Protein AF-A0A450UQI9-F1 (afdb_monomer_lite)

Foldseek 3Di:
DFDAKDKDDDPPPCVPDVAGWIWIDGDPWIWIAGPPPRDTPDTDDDDD

InterPro domains:
  IPR025427 Protein of unknown function DUF4160 [PF13711] (4-47)

Radius of gyration: 11.06 Å; chains: 1; bounding box: 31×21×25 Å

Structure (mmCIF, N/CA/C/O backbone):
data_AF-A0A450UQI9-F1
#
_entry.id   AF-A0A450UQI9-F1
#
loop_
_atom_site.group_PDB
_atom_site.id
_atom_site.type_symbol
_atom_site.label_atom_id
_atom_site.label_alt_id
_atom_site.label_comp_id
_atom_site.label_asym_id
_atom_site.label_entity_id
_atom_site.label_seq_id
_atom_site.pdbx_PDB_ins_code
_atom_site.Cartn_x
_atom_site.Cartn_y
_atom_site.Cartn_z
_atom_site.occupancy
_atom_site.B_iso_or_equiv
_atom_site.auth_seq_id
_atom_site.auth_comp_id
_atom_site.auth_asym_id
_atom_site.auth_atom_id
_atom_site.pdbx_PDB_model_num
ATOM 1 N N . MET A 1 1 ? -8.122 12.287 14.175 1.00 65.69 1 MET A N 1
ATOM 2 C CA . MET A 1 1 ? -8.814 12.821 12.981 1.00 65.69 1 MET A CA 1
ATOM 3 C C . MET A 1 1 ? -8.914 11.676 11.984 1.00 65.69 1 MET A C 1
ATOM 5 O O . MET A 1 1 ? -7.900 11.035 11.746 1.00 65.69 1 MET A O 1
ATOM 9 N N . PHE A 1 2 ? -10.120 11.315 11.535 1.00 61.66 2 PHE A N 1
ATOM 10 C CA . PHE A 1 2 ? -10.333 10.183 10.624 1.00 61.66 2 PHE A CA 1
ATOM 11 C C . PHE A 1 2 ? -10.186 10.666 9.181 1.00 61.66 2 PHE A C 1
ATOM 13 O O . PHE A 1 2 ? -10.918 11.561 8.765 1.00 61.66 2 PHE A O 1
ATOM 20 N N . TYR A 1 3 ? -9.237 10.092 8.443 1.00 69.94 3 TYR A N 1
ATOM 21 C CA . TYR A 1 3 ? -8.927 10.486 7.063 1.00 69.94 3 TYR A CA 1
ATOM 22 C C . TYR A 1 3 ? -9.390 9.456 6.023 1.00 69.94 3 TYR A C 1
ATOM 24 O O . TYR A 1 3 ? -9.093 9.610 4.844 1.00 69.94 3 TYR A O 1
ATOM 32 N N . GLY A 1 4 ? -10.099 8.400 6.438 1.00 88.44 4 GLY A N 1
ATOM 33 C CA . GLY A 1 4 ? -10.364 7.259 5.566 1.00 88.44 4 GLY A CA 1
ATOM 34 C C . GLY A 1 4 ? -9.063 6.539 5.207 1.00 88.44 4 GLY A C 1
ATOM 35 O O . GLY A 1 4 ? -8.298 6.171 6.098 1.00 88.44 4 GLY A O 1
ATOM 36 N N . LEU A 1 5 ? -8.826 6.341 3.911 1.00 93.56 5 LEU A N 1
ATOM 37 C CA . LEU A 1 5 ? -7.599 5.742 3.390 1.00 93.56 5 LEU A CA 1
ATOM 38 C C . LEU A 1 5 ? -6.578 6.828 3.056 1.00 93.56 5 LEU A C 1
ATOM 40 O O . LEU A 1 5 ? -6.884 7.763 2.319 1.00 93.56 5 LEU A O 1
ATOM 44 N N . ILE A 1 6 ? -5.347 6.665 3.537 1.00 94.12 6 ILE A N 1
ATOM 45 C CA . ILE A 1 6 ? -4.222 7.506 3.124 1.00 94.12 6 ILE A CA 1
ATOM 46 C C . ILE A 1 6 ? -3.293 6.677 2.242 1.00 94.12 6 ILE A C 1
ATOM 48 O O . ILE A 1 6 ? -2.829 5.617 2.662 1.00 94.12 6 ILE A O 1
ATOM 52 N N . ILE A 1 7 ? -3.027 7.164 1.029 1.00 94.56 7 ILE A N 1
ATOM 53 C CA . ILE A 1 7 ? -2.191 6.484 0.035 1.00 94.56 7 ILE A CA 1
ATOM 54 C C . ILE A 1 7 ? -0.850 7.213 -0.084 1.00 94.56 7 ILE A C 1
ATOM 56 O O . ILE A 1 7 ? -0.815 8.411 -0.366 1.00 94.56 7 ILE A O 1
ATOM 60 N N . TYR A 1 8 ? 0.250 6.480 0.092 1.00 91.81 8 TYR A N 1
ATOM 61 C CA . TYR A 1 8 ? 1.614 6.982 -0.065 1.00 91.81 8 TYR A CA 1
ATOM 62 C C . TYR A 1 8 ? 2.350 6.243 -1.186 1.00 91.81 8 TYR A C 1
ATOM 64 O O . TYR A 1 8 ? 2.273 5.018 -1.303 1.00 91.81 8 TYR A O 1
ATOM 72 N N . MET A 1 9 ? 3.125 6.996 -1.970 1.00 89.81 9 MET A N 1
ATOM 73 C CA . MET A 1 9 ? 4.127 6.475 -2.902 1.00 89.81 9 MET A CA 1
ATOM 74 C C . MET A 1 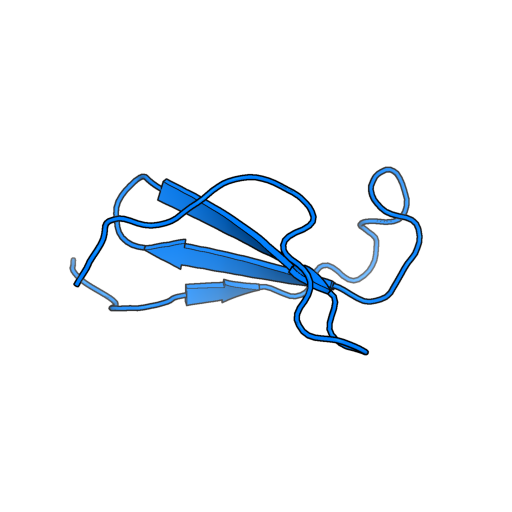9 ? 5.493 7.034 -2.519 1.00 89.81 9 MET A C 1
ATOM 76 O O . MET A 1 9 ? 5.700 8.248 -2.526 1.00 89.81 9 MET A O 1
ATOM 80 N N . TYR A 1 10 ? 6.436 6.159 -2.184 1.00 85.06 10 TYR A N 1
ATOM 81 C CA . TYR A 1 10 ? 7.781 6.562 -1.789 1.00 85.06 10 TYR A CA 1
ATOM 82 C C . TYR A 1 10 ? 8.736 6.496 -2.984 1.00 85.06 10 TYR A C 1
ATOM 84 O O . TYR A 1 10 ? 8.986 5.436 -3.547 1.00 85.06 10 TYR A O 1
ATOM 92 N N . PHE A 1 11 ? 9.345 7.631 -3.339 1.00 75.75 11 PHE A N 1
ATOM 93 C CA . PHE A 1 11 ? 10.259 7.759 -4.487 1.00 75.75 11 PHE A CA 1
ATOM 94 C C . PHE A 1 11 ? 11.566 6.937 -4.356 1.00 75.75 11 PHE A C 1
ATOM 96 O O . PHE A 1 11 ? 12.327 6.816 -5.314 1.00 75.75 11 PHE A O 1
ATOM 103 N N . ARG A 1 12 ? 11.853 6.359 -3.178 1.00 74.12 12 ARG A N 1
ATOM 104 C CA . ARG A 1 12 ? 13.049 5.536 -2.907 1.00 74.12 12 ARG A CA 1
ATOM 105 C C . ARG A 1 12 ? 12.789 4.350 -1.970 1.00 74.12 12 ARG A C 1
ATOM 107 O O . ARG A 1 12 ? 13.706 3.931 -1.266 1.00 74.12 12 ARG A O 1
ATOM 114 N N . ASP A 1 13 ? 11.586 3.778 -1.973 1.00 72.88 13 ASP A N 1
ATOM 115 C CA . ASP A 1 13 ? 11.381 2.478 -1.318 1.00 72.88 13 ASP A CA 1
ATOM 116 C C . ASP A 1 13 ? 11.806 1.326 -2.240 1.00 72.88 13 ASP A C 1
ATOM 118 O O . ASP A 1 13 ? 11.015 0.572 -2.795 1.00 72.88 13 ASP A O 1
ATOM 122 N N . ASN A 1 14 ? 13.111 1.258 -2.490 1.00 67.00 14 ASN A N 1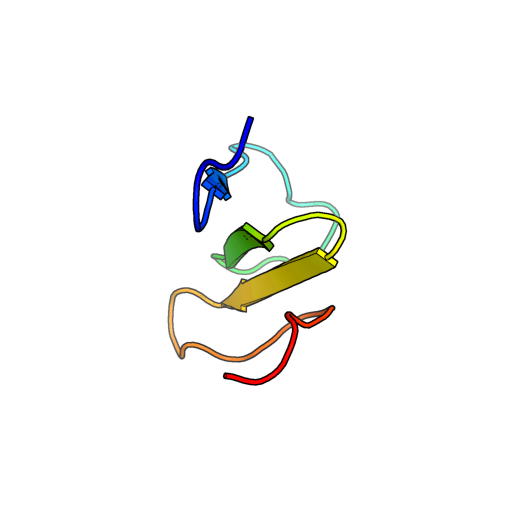
ATOM 123 C CA . ASN A 1 14 ? 13.748 0.238 -3.322 1.00 67.00 14 ASN A CA 1
ATOM 124 C C . ASN A 1 14 ? 14.478 -0.826 -2.486 1.00 67.00 14 ASN A C 1
ATOM 126 O O . ASN A 1 14 ? 15.090 -1.745 -3.039 1.00 67.00 14 ASN A O 1
ATOM 130 N N . ARG A 1 15 ? 14.424 -0.704 -1.153 1.00 66.12 15 ARG A N 1
ATOM 131 C CA . ARG A 1 15 ? 14.968 -1.696 -0.219 1.00 66.12 15 ARG A CA 1
ATOM 132 C C . ARG A 1 15 ? 13.976 -2.824 0.045 1.00 66.12 15 ARG A C 1
ATOM 134 O O . ARG A 1 15 ? 14.419 -3.933 0.333 1.00 66.12 15 ARG A O 1
ATOM 141 N N . GLN A 1 16 ? 12.674 -2.568 -0.088 1.00 66.06 16 GLN A N 1
ATOM 142 C CA . GLN A 1 16 ? 11.623 -3.576 0.019 1.00 66.06 16 GLN A CA 1
ATOM 143 C C . GLN A 1 16 ? 10.835 -3.669 -1.298 1.00 66.06 16 GLN A C 1
ATOM 145 O O . GLN A 1 16 ? 10.743 -2.720 -2.070 1.00 66.06 16 GLN A O 1
ATOM 150 N N . HIS A 1 17 ? 10.361 -4.876 -1.607 1.00 73.88 17 HIS A N 1
ATOM 151 C CA . HIS A 1 17 ? 9.493 -5.232 -2.738 1.00 73.88 17 HIS A CA 1
ATOM 152 C C . HIS A 1 17 ? 10.022 -5.058 -4.180 1.00 73.88 17 HIS A C 1
ATOM 154 O O . HIS A 1 17 ? 9.577 -5.815 -5.027 1.00 73.88 17 HIS A O 1
ATOM 160 N N . ARG A 1 18 ? 11.006 -4.194 -4.492 1.00 81.38 18 ARG A N 1
ATOM 161 C CA . ARG A 1 18 ? 11.661 -4.065 -5.832 1.00 81.38 18 ARG A CA 1
ATOM 162 C C . ARG A 1 18 ? 10.702 -4.041 -7.047 1.00 81.38 18 ARG A C 1
ATOM 164 O O . ARG A 1 18 ? 11.107 -4.362 -8.162 1.00 81.38 18 ARG A O 1
ATOM 171 N N . LEU A 1 19 ? 9.449 -3.648 -6.842 1.00 88.00 19 LEU A N 1
ATOM 172 C CA . LEU A 1 19 ? 8.397 -3.560 -7.854 1.00 88.00 19 LEU A CA 1
ATOM 173 C C . LEU A 1 19 ? 7.486 -2.365 -7.526 1.00 88.00 19 LEU A C 1
ATOM 175 O O . LEU A 1 19 ? 7.455 -1.956 -6.364 1.00 88.00 19 LEU A O 1
ATOM 179 N N . PRO A 1 20 ? 6.774 -1.767 -8.497 1.00 91.31 20 PRO A N 1
ATOM 180 C CA . PRO A 1 20 ? 5.911 -0.613 -8.236 1.00 91.31 20 PRO A CA 1
ATOM 181 C C . PRO A 1 20 ? 4.786 -0.944 -7.239 1.00 91.31 20 PRO A C 1
ATOM 183 O O . PRO A 1 20 ? 3.959 -1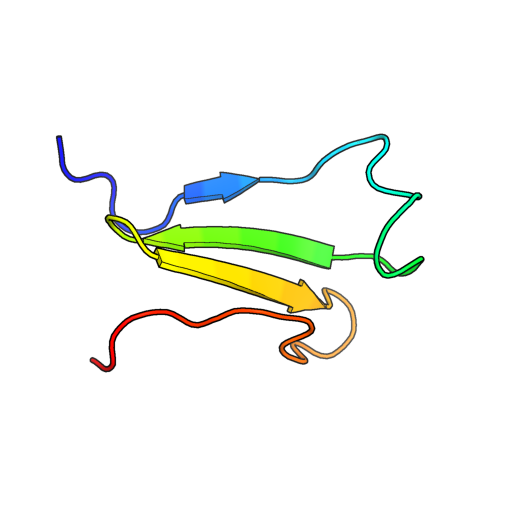.812 -7.511 1.00 91.31 20 PRO A O 1
ATOM 186 N N . HIS A 1 21 ? 4.737 -0.253 -6.097 1.00 94.06 21 HIS A N 1
ATOM 187 C CA . HIS A 1 21 ? 3.754 -0.494 -5.034 1.00 94.06 21 HIS A CA 1
ATOM 188 C C . HIS A 1 21 ? 3.309 0.803 -4.340 1.00 94.06 21 HIS A C 1
ATOM 190 O O . HIS A 1 21 ? 3.981 1.834 -4.430 1.00 94.06 21 HIS A O 1
ATOM 196 N N . ILE A 1 22 ? 2.169 0.739 -3.649 1.00 95.19 22 ILE A N 1
ATOM 197 C CA . ILE A 1 22 ? 1.635 1.800 -2.786 1.00 95.19 22 ILE A CA 1
ATOM 198 C C . ILE A 1 22 ? 1.510 1.313 -1.344 1.00 95.19 22 ILE A C 1
ATOM 200 O O . ILE A 1 22 ? 1.254 0.134 -1.101 1.00 95.19 22 ILE A O 1
ATOM 204 N N . HIS A 1 23 ? 1.633 2.241 -0.397 1.00 95.12 23 HIS A N 1
ATOM 205 C CA . HIS A 1 23 ? 1.291 2.013 1.005 1.00 95.12 23 HIS A CA 1
ATOM 206 C C . HIS A 1 23 ? -0.069 2.632 1.277 1.00 95.12 23 HIS A C 1
ATOM 208 O O . HIS A 1 23 ? -0.269 3.823 1.028 1.00 95.12 23 HIS A O 1
ATOM 214 N N . VAL A 1 24 ? -0.991 1.837 1.799 1.00 95.75 24 VAL A N 1
ATOM 215 C CA . VAL A 1 24 ? -2.333 2.279 2.162 1.00 95.75 24 VAL A CA 1
ATOM 216 C C . VAL A 1 24 ? -2.483 2.151 3.669 1.00 95.75 24 VAL A C 1
ATOM 218 O O . VAL A 1 24 ? -2.350 1.056 4.214 1.00 95.75 24 VAL A O 1
ATOM 221 N N . LYS A 1 25 ? -2.765 3.268 4.342 1.00 94.75 25 LYS A N 1
ATOM 222 C CA . LYS A 1 25 ? -3.026 3.302 5.785 1.00 94.75 25 LYS A CA 1
ATOM 223 C C . LYS A 1 25 ? -4.501 3.534 6.068 1.00 94.75 25 LYS A C 1
ATOM 225 O O . LYS A 1 25 ? -5.102 4.445 5.495 1.00 94.75 25 LYS A O 1
ATOM 230 N N . TYR A 1 26 ? -5.045 2.740 6.986 1.00 93.81 26 TYR A N 1
ATOM 231 C CA . TYR A 1 26 ? -6.384 2.893 7.541 1.00 93.81 26 TYR A CA 1
ATOM 232 C C . TYR A 1 26 ? -6.323 2.735 9.058 1.00 93.81 26 TYR A C 1
ATOM 234 O O . TYR A 1 26 ? -5.971 1.669 9.558 1.00 93.81 26 TYR A O 1
ATOM 242 N N . GLN A 1 27 ? -6.688 3.787 9.792 1.00 90.06 27 GLN A N 1
ATOM 243 C CA . GLN A 1 27 ? -6.516 3.832 11.249 1.00 90.06 27 GLN A CA 1
ATOM 244 C C . GLN A 1 27 ? -5.061 3.497 11.646 1.00 90.06 27 GLN A C 1
ATOM 246 O O . GLN A 1 27 ? -4.150 4.223 11.250 1.00 90.06 27 GLN A O 1
ATOM 251 N N . GLU A 1 28 ? -4.848 2.428 12.414 1.00 90.94 28 GLU A N 1
ATOM 252 C CA . GLU A 1 28 ? -3.533 1.971 12.887 1.00 90.94 28 GLU A CA 1
ATOM 253 C C . GLU A 1 28 ? -2.928 0.863 12.005 1.00 90.94 28 GLU A C 1
ATOM 255 O O . GLU A 1 28 ? -1.808 0.422 12.250 1.00 90.94 28 GLU A O 1
ATOM 260 N N . GLU A 1 29 ? -3.649 0.424 10.970 1.00 94.44 29 GLU A N 1
ATOM 261 C CA . GLU A 1 29 ? -3.264 -0.689 10.100 1.00 94.44 29 GLU A CA 1
ATOM 262 C C . GLU A 1 29 ? -2.713 -0.176 8.752 1.00 94.44 29 GLU A C 1
ATOM 264 O O . GLU A 1 29 ? -3.126 0.868 8.227 1.00 94.44 29 GLU A O 1
ATOM 269 N N . GLU A 1 30 ? -1.763 -0.920 8.177 1.00 95.50 30 GLU A N 1
ATOM 270 C CA . GLU A 1 30 ? -1.135 -0.630 6.883 1.00 95.50 30 GLU A CA 1
ATOM 271 C C . GLU A 1 30 ? -1.145 -1.874 5.989 1.00 95.50 30 GLU A C 1
ATOM 273 O O . GLU A 1 30 ? -0.846 -2.989 6.428 1.00 95.50 30 GLU A O 1
ATOM 278 N N . VAL A 1 31 ? -1.426 -1.660 4.704 1.00 96.56 31 VAL A N 1
ATOM 279 C CA . VAL A 1 31 ? -1.268 -2.663 3.651 1.00 96.56 31 VAL A CA 1
ATOM 280 C C . VAL A 1 31 ? -0.420 -2.109 2.510 1.00 96.56 31 VAL A C 1
ATOM 282 O O . VAL A 1 31 ? -0.562 -0.954 2.104 1.00 96.56 31 VAL A O 1
ATOM 285 N N . ILE A 1 32 ? 0.472 -2.947 1.988 1.00 95.50 32 ILE A N 1
ATOM 286 C CA . ILE A 1 32 ? 1.303 -2.651 0.824 1.00 95.50 32 ILE A CA 1
ATOM 287 C C . ILE A 1 32 ? 0.738 -3.420 -0.360 1.00 95.50 32 ILE A C 1
ATOM 289 O O . ILE A 1 32 ? 0.625 -4.648 -0.310 1.00 95.50 32 ILE A O 1
ATOM 293 N N . VAL A 1 33 ? 0.397 -2.697 -1.421 1.00 96.06 33 VAL A N 1
ATOM 294 C CA . VAL A 1 33 ? -0.277 -3.253 -2.596 1.00 96.06 33 VAL A CA 1
ATOM 295 C C . VAL A 1 33 ? 0.555 -2.989 -3.842 1.00 96.06 33 VAL A C 1
ATOM 297 O O . VAL A 1 33 ? 1.006 -1.869 -4.083 1.00 96.06 33 VAL A O 1
ATOM 300 N N . SER A 1 34 ? 0.758 -4.037 -4.630 1.00 95.00 34 SER A N 1
ATOM 301 C CA . SER A 1 34 ? 1.381 -3.983 -5.947 1.00 95.00 34 SER A CA 1
ATOM 302 C C . SER A 1 34 ? 0.494 -3.210 -6.923 1.00 95.00 34 SER A C 1
ATOM 304 O O . SER A 1 34 ? -0.696 -3.489 -7.052 1.00 95.00 34 SER A O 1
ATOM 306 N N . ILE A 1 35 ? 1.064 -2.223 -7.615 1.00 94.06 35 ILE A N 1
ATOM 307 C CA . ILE A 1 35 ? 0.328 -1.415 -8.600 1.00 94.06 35 ILE A CA 1
ATOM 308 C C . ILE A 1 35 ? -0.026 -2.227 -9.859 1.00 94.06 35 ILE A C 1
ATOM 310 O O . ILE A 1 35 ? -1.147 -2.072 -10.339 1.00 94.06 35 ILE A O 1
ATOM 314 N N . PRO A 1 36 ? 0.867 -3.077 -10.412 1.00 94.56 36 PRO A N 1
ATOM 315 C CA . PRO A 1 36 ? 0.567 -3.819 -11.638 1.00 94.56 36 PRO A CA 1
ATOM 316 C C . PRO A 1 36 ? -0.626 -4.778 -11.560 1.00 94.56 36 PRO A C 1
ATOM 318 O O . PRO A 1 36 ? -1.366 -4.895 -12.532 1.00 94.56 36 PRO A O 1
ATOM 321 N N . ASP A 1 37 ? -0.790 -5.486 -10.444 1.00 95.88 37 ASP A N 1
ATOM 322 C CA . ASP A 1 37 ? -1.721 -6.619 -10.326 1.00 95.88 37 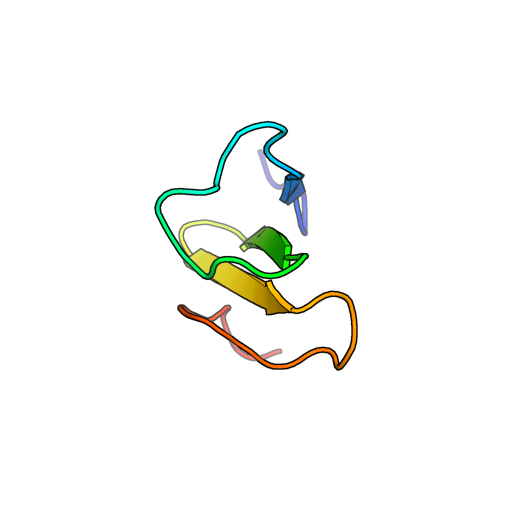ASP A CA 1
ATOM 323 C C . ASP A 1 37 ? -2.641 -6.544 -9.097 1.00 95.88 37 ASP A C 1
ATOM 325 O O . ASP A 1 37 ? -3.502 -7.404 -8.918 1.00 95.88 37 ASP A O 1
ATOM 329 N N . GLY A 1 38 ? -2.487 -5.526 -8.245 1.00 94.81 38 GLY A N 1
ATOM 330 C CA . GLY A 1 38 ? -3.266 -5.389 -7.016 1.00 94.81 38 GLY A CA 1
ATOM 331 C C . GLY A 1 38 ? -2.907 -6.413 -5.936 1.00 94.81 38 GLY A C 1
ATOM 332 O O . GLY A 1 38 ? -3.623 -6.514 -4.939 1.00 94.81 38 GLY A O 1
ATOM 333 N N . ALA A 1 39 ? -1.823 -7.180 -6.100 1.00 96.31 39 ALA A N 1
ATOM 334 C CA . ALA A 1 39 ? -1.424 -8.182 -5.122 1.00 96.31 39 ALA A CA 1
ATOM 335 C C . ALA A 1 39 ? -1.021 -7.530 -3.790 1.00 96.31 39 ALA A C 1
ATOM 337 O O . ALA A 1 39 ? -0.284 -6.540 -3.753 1.00 96.31 39 ALA A O 1
ATOM 338 N N . VAL A 1 40 ? -1.466 -8.117 -2.675 1.00 95.88 40 VAL A N 1
ATOM 339 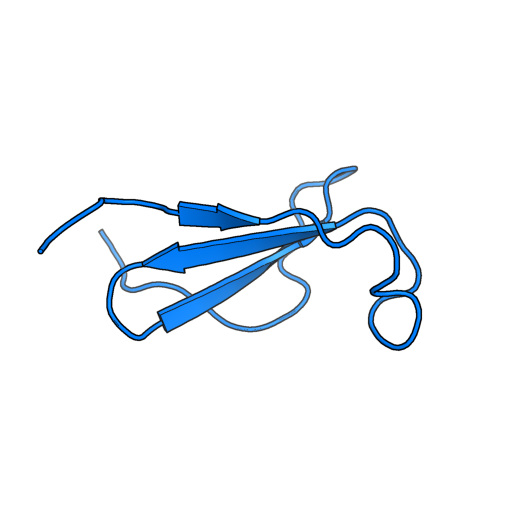C CA . VAL A 1 40 ? -1.025 -7.709 -1.336 1.00 95.88 40 VAL A CA 1
ATOM 340 C C . VAL A 1 40 ? 0.391 -8.223 -1.118 1.00 95.88 40 VAL A C 1
ATOM 342 O O . VAL A 1 40 ? 0.629 -9.427 -1.051 1.00 95.88 40 VAL A O 1
ATOM 345 N N . LEU A 1 41 ? 1.336 -7.298 -0.989 1.00 94.06 41 LEU A N 1
ATOM 346 C CA . LEU A 1 41 ? 2.739 -7.615 -0.748 1.00 94.06 41 LEU A CA 1
ATOM 347 C C . LEU A 1 41 ? 3.023 -7.808 0.743 1.00 94.06 41 LEU A C 1
ATOM 349 O O . LEU A 1 41 ? 3.913 -8.579 1.106 1.00 94.06 41 LEU A O 1
ATOM 353 N N . LYS A 1 42 ? 2.294 -7.085 1.605 1.00 95.12 42 LYS A N 1
ATOM 354 C CA . LYS A 1 42 ? 2.440 -7.128 3.064 1.00 95.12 42 LYS A CA 1
ATOM 355 C C . LYS A 1 42 ? 1.268 -6.439 3.764 1.00 95.12 42 LYS A C 1
ATOM 357 O O . LYS A 1 42 ? 0.701 -5.493 3.226 1.00 95.12 42 LYS A O 1
ATOM 362 N N . GLY A 1 43 ? 0.999 -6.839 5.004 1.00 95.38 43 GLY A N 1
ATOM 363 C CA . GLY A 1 43 ? 0.057 -6.144 5.880 1.00 95.38 43 GLY A CA 1
ATOM 364 C C . GLY A 1 43 ? -1.402 -6.442 5.545 1.00 95.38 43 GLY A C 1
ATOM 365 O O . GLY A 1 43 ? -1.702 -7.397 4.828 1.00 95.38 43 GLY A O 1
ATOM 366 N N . ARG A 1 44 ? -2.307 -5.654 6.121 1.00 96.56 44 ARG A N 1
ATOM 367 C CA . ARG A 1 44 ? -3.760 -5.796 5.969 1.00 96.56 44 ARG A CA 1
ATOM 368 C C . ARG A 1 44 ? -4.459 -4.516 6.422 1.00 96.56 44 ARG A C 1
ATOM 370 O O . ARG A 1 44 ? -3.845 -3.652 7.033 1.00 96.56 44 ARG A O 1
ATOM 377 N N . ILE A 1 45 ? -5.758 -4.449 6.173 1.00 94.94 45 ILE A N 1
ATOM 378 C CA . ILE A 1 45 ? -6.670 -3.484 6.792 1.00 94.94 45 ILE A CA 1
ATOM 379 C C . ILE A 1 45 ? -7.849 -4.249 7.418 1.00 94.94 45 ILE A C 1
ATOM 381 O O . ILE A 1 45 ? -8.059 -5.415 7.062 1.00 94.94 45 ILE A O 1
ATOM 385 N N . PRO A 1 46 ? -8.594 -3.649 8.363 1.00 92.00 46 PRO A N 1
ATOM 386 C CA . PRO A 1 46 ? -9.790 -4.260 8.934 1.00 92.00 46 PRO A CA 1
ATOM 387 C C . PRO A 1 46 ? -10.797 -4.678 7.848 1.00 92.00 46 PRO A C 1
ATOM 389 O O . PRO A 1 46 ? -10.877 -4.011 6.811 1.00 92.00 46 PRO A O 1
ATOM 392 N N . PRO A 1 47 ? -11.562 -5.766 8.063 1.00 88.06 47 PRO A N 1
ATOM 393 C CA . PRO A 1 47 ? -12.662 -6.119 7.172 1.00 88.06 47 PRO A CA 1
ATOM 394 C C . PRO A 1 47 ? -13.737 -5.021 7.177 1.00 88.06 47 PRO A C 1
ATOM 396 O O . PRO A 1 47 ? -13.837 -4.253 8.137 1.00 88.06 47 PRO A O 1
ATOM 399 N N . ALA A 1 48 ? -14.511 -4.963 6.090 1.00 79.12 48 ALA A N 1
ATOM 400 C CA . ALA A 1 48 ? -15.664 -4.072 5.958 1.00 79.12 48 ALA A CA 1
ATOM 401 C C . ALA A 1 48 ? -16.802 -4.448 6.918 1.00 79.12 48 ALA A C 1
ATOM 403 O O . ALA A 1 48 ? -16.967 -5.662 7.188 1.00 79.12 4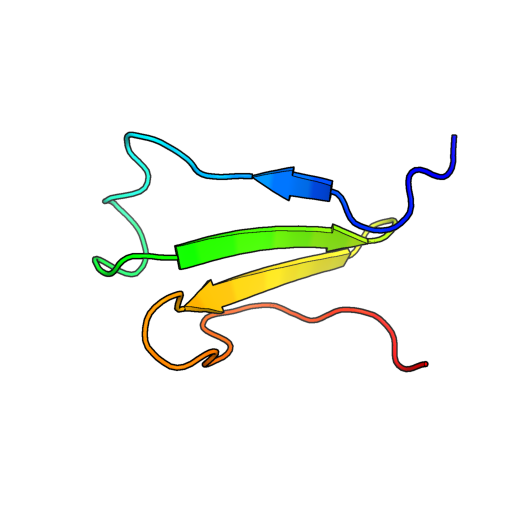8 ALA A O 1
#

Secondary structure (DSSP, 8-state):
---SEEEE--TT--SSSSS-EEEEEETTEEEEEETTT--EEEE-----

Sequence (48 aa):
MFYGLIIYMYFRDNRQHRLPHIHVKYQEEEVIVSIPDGAVLKGRIPPA

Organism: NCBI:txid2126337

pLDDT: mean 87.93, std 10.4, range [61.66, 96.56]